Protein AF-A0A7C1V0A8-F1 (afdb_monomer)

Solvent-accessible surface area (backbone atoms only — not comparable to full-atom values): 9505 Å² total; per-residue (Å²): 134,81,74,58,57,44,78,44,83,43,79,47,78,56,95,92,43,81,46,82,45,79,46,48,35,60,43,74,39,72,36,39,36,25,48,77,86,38,83,73,51,74,41,81,36,69,81,63,65,58,69,58,51,53,53,50,50,36,34,46,66,35,34,37,91,55,76,77,36,50,73,47,76,48,77,42,78,91,74,33,33,37,41,34,41,59,37,89,85,42,63,28,47,62,54,47,53,56,50,52,64,53,47,76,75,48,85,87,67,82,79,78,61,41,72,69,57,55,67,77,70,83,65,74,90,81,80,78,56,74,68,57,51,54,50,51,52,51,51,53,60,68,69,36,59,66,32,79,60,34,75,68,64,87,88,132

Mean predicted aligned error: 7.92 Å

pLDDT: mean 84.97, std 15.96, range [42.22, 98.19]

Radius of gyration: 20.17 Å; Cα contacts (8 Å, |Δi|>4): 184; chains: 1; bounding box: 47×42×58 Å

Secondary structure (DSSP, 8-state):
---SEEEEEEEEEETTEEEEEEEEEEPPEEEEEEETTEEEEEEEE-S-SHHHHHHHHHHHTTS--SGGGEEEEEEETTTTEEEEEE-TT-HHHHHHHHHHHHHTTS-------GGGSSPPP--S-----HHHHHHHHHHHHHH-HHHHHHS-----

Structure (mmCIF, N/CA/C/O backbone):
data_AF-A0A7C1V0A8-F1
#
_entry.id   AF-A0A7C1V0A8-F1
#
loop_
_atom_site.group_PDB
_atom_site.id
_atom_site.type_symbol
_atom_site.label_atom_id
_atom_site.label_alt_id
_atom_site.label_comp_id
_atom_site.label_asym_id
_atom_site.label_entity_id
_atom_site.label_seq_id
_atom_site.pdbx_PDB_ins_code
_atom_site.Cartn_x
_atom_site.Cartn_y
_atom_site.Cartn_z
_atom_site.occupancy
_atom_site.B_iso_or_equiv
_atom_site.auth_seq_id
_atom_site.auth_comp_id
_atom_site.auth_asym_id
_atom_site.auth_atom_id
_atom_site.pdbx_PDB_model_num
ATOM 1 N N . MET A 1 1 ? -7.773 -15.156 2.979 1.00 44.59 1 MET A N 1
ATOM 2 C CA . MET A 1 1 ? -7.495 -13.749 3.348 1.00 44.59 1 MET A CA 1
ATOM 3 C C . MET A 1 1 ? -7.480 -13.629 4.864 1.00 44.59 1 MET A C 1
ATOM 5 O O . MET A 1 1 ? -8.495 -13.912 5.490 1.00 44.59 1 MET A O 1
ATOM 9 N N . ASN A 1 2 ? -6.338 -13.278 5.457 1.00 53.41 2 ASN A N 1
ATOM 10 C CA . ASN A 1 2 ? -6.228 -13.084 6.903 1.00 53.41 2 ASN A CA 1
ATOM 11 C C . ASN A 1 2 ? -7.085 -11.896 7.368 1.00 53.41 2 ASN A C 1
ATOM 13 O O . ASN A 1 2 ? -7.211 -10.888 6.672 1.00 53.41 2 ASN A O 1
ATOM 17 N N . SER A 1 3 ? -7.671 -12.000 8.565 1.00 67.12 3 SER A N 1
ATOM 18 C CA . SER A 1 3 ? -8.374 -10.873 9.184 1.00 67.12 3 SER A CA 1
ATOM 19 C C . SER A 1 3 ? -7.393 -9.719 9.428 1.00 67.12 3 SER A C 1
ATOM 21 O O . SER A 1 3 ? -6.446 -9.850 10.211 1.00 67.12 3 SER A O 1
ATOM 23 N N . ARG A 1 4 ? -7.673 -8.576 8.785 1.00 81.00 4 ARG A N 1
ATOM 24 C CA . ARG A 1 4 ? -6.957 -7.281 8.886 1.00 81.00 4 ARG A CA 1
ATOM 25 C C . ARG A 1 4 ? -7.006 -6.665 10.285 1.00 81.00 4 ARG A C 1
ATOM 27 O O . ARG A 1 4 ? -6.332 -5.680 10.576 1.00 81.00 4 ARG A O 1
ATOM 34 N N . LYS A 1 5 ? -7.868 -7.223 11.130 1.00 90.38 5 LYS A N 1
ATOM 35 C CA . LYS A 1 5 ? -8.123 -6.793 12.494 1.00 90.38 5 LYS A CA 1
ATOM 36 C C . LYS A 1 5 ? -7.779 -7.927 13.441 1.00 90.38 5 LYS A C 1
ATOM 38 O O . LYS A 1 5 ? -8.112 -9.088 13.184 1.00 90.38 5 LYS A O 1
ATOM 43 N N . ILE A 1 6 ? -7.158 -7.576 14.555 1.00 91.94 6 ILE A N 1
ATOM 44 C CA . ILE A 1 6 ? -6.968 -8.467 15.692 1.00 91.94 6 ILE A CA 1
ATOM 45 C C . ILE A 1 6 ? -7.669 -7.871 16.901 1.00 91.94 6 ILE A C 1
ATOM 47 O O . ILE A 1 6 ? -7.573 -6.679 17.174 1.00 91.94 6 ILE A O 1
ATOM 51 N N . THR A 1 7 ? -8.364 -8.713 17.648 1.00 93.94 7 THR A N 1
ATOM 52 C CA . THR A 1 7 ? -9.024 -8.296 18.879 1.00 93.94 7 THR A CA 1
ATOM 53 C C . THR A 1 7 ? -8.184 -8.748 20.063 1.00 93.94 7 THR A C 1
ATOM 55 O O . THR A 1 7 ? -7.802 -9.916 20.159 1.00 93.94 7 THR A O 1
ATOM 58 N N . LYS A 1 8 ? -7.853 -7.820 20.962 1.00 94.31 8 LYS A N 1
ATOM 59 C CA . LYS A 1 8 ? -7.009 -8.086 22.132 1.00 94.31 8 LYS A CA 1
ATOM 60 C C . LYS A 1 8 ? -7.615 -7.454 23.378 1.00 94.31 8 LYS A C 1
ATOM 62 O O . LYS A 1 8 ? -8.174 -6.362 23.329 1.00 94.31 8 LYS A O 1
ATOM 67 N N . ARG A 1 9 ? -7.469 -8.133 24.519 1.00 96.50 9 ARG A N 1
ATOM 68 C CA . ARG A 1 9 ? -7.730 -7.517 25.825 1.00 96.50 9 ARG A CA 1
ATOM 69 C C . ARG A 1 9 ? -6.565 -6.601 26.163 1.00 96.50 9 ARG A C 1
ATOM 71 O O . ARG A 1 9 ? -5.444 -7.078 26.318 1.00 96.50 9 ARG A O 1
ATOM 78 N N . VAL A 1 10 ? -6.850 -5.319 26.312 1.00 94.88 10 VAL A N 1
ATOM 79 C CA . VAL A 1 10 ? -5.870 -4.277 26.604 1.00 94.88 10 VAL A CA 1
ATOM 80 C C . VAL A 1 10 ? -6.184 -3.615 27.939 1.00 94.88 10 VAL A C 1
ATOM 82 O O . VAL A 1 10 ? -7.291 -3.722 28.472 1.00 94.88 10 VAL A O 1
ATOM 85 N N . TRP A 1 11 ? -5.186 -2.938 28.492 1.00 95.94 11 TRP A N 1
ATOM 86 C CA . TRP A 1 11 ? -5.389 -2.001 29.586 1.00 95.94 11 TRP A CA 1
ATOM 87 C C . TRP A 1 11 ? -5.507 -0.598 29.005 1.00 95.94 11 TRP A C 1
ATOM 89 O O . TRP A 1 11 ? -4.579 -0.133 28.348 1.00 95.94 11 TRP A O 1
ATOM 99 N N . LYS A 1 12 ? -6.631 0.073 29.259 1.00 93.38 12 LYS A N 1
ATOM 100 C CA . LYS A 1 12 ? -6.833 1.474 28.900 1.00 93.38 12 LYS A CA 1
ATOM 101 C C . LYS A 1 12 ? -6.643 2.337 30.139 1.00 93.38 12 LYS A C 1
ATOM 103 O O . LYS A 1 12 ? -7.195 2.041 31.199 1.00 93.38 12 LYS A O 1
ATOM 108 N N . PHE A 1 13 ? -5.875 3.408 29.993 1.00 95.31 13 PHE A N 1
ATOM 109 C CA . PHE A 1 13 ? -5.719 4.431 31.016 1.00 95.31 13 PHE A CA 1
ATOM 110 C C . PHE A 1 13 ? -6.364 5.714 30.509 1.00 95.31 13 PHE A C 1
ATOM 112 O O . PHE A 1 13 ? -5.969 6.258 29.481 1.00 95.31 13 PHE A O 1
ATOM 119 N N . THR A 1 14 ? -7.401 6.191 31.189 1.00 93.06 14 THR A N 1
ATOM 120 C CA . THR A 1 14 ? -8.107 7.415 30.791 1.00 93.06 14 THR A CA 1
ATOM 121 C C . THR A 1 14 ? -8.505 8.188 32.035 1.00 93.06 14 THR A C 1
ATOM 123 O O . THR A 1 14 ? -9.135 7.636 32.935 1.00 93.06 14 THR A O 1
ATOM 126 N N . ARG A 1 15 ? -8.114 9.470 32.099 1.00 93.75 15 ARG A N 1
ATOM 127 C CA . ARG A 1 15 ? -8.385 10.364 33.243 1.00 93.75 15 ARG A CA 1
ATOM 128 C C . ARG A 1 15 ? -8.018 9.728 34.598 1.00 93.75 15 ARG A C 1
ATOM 130 O O . ARG A 1 15 ? -8.819 9.720 35.527 1.00 93.75 15 ARG A O 1
ATOM 137 N N . GLY A 1 16 ? -6.832 9.120 34.679 1.00 94.38 16 GLY A N 1
ATOM 138 C CA . GLY A 1 16 ? -6.317 8.479 35.897 1.00 94.38 16 GLY A CA 1
ATOM 139 C C . GLY A 1 16 ? -6.950 7.129 36.266 1.00 94.38 16 GLY A C 1
ATOM 140 O O . GLY A 1 16 ? -6.521 6.510 37.235 1.00 94.38 16 GLY A O 1
ATOM 141 N N . LYS A 1 17 ? -7.935 6.628 35.508 1.00 95.50 17 LYS A N 1
ATOM 142 C CA . LYS A 1 17 ? -8.560 5.317 35.746 1.00 95.50 17 LYS A CA 1
ATOM 143 C C . LYS A 1 17 ? -7.986 4.258 34.808 1.00 95.50 17 LYS A C 1
ATOM 145 O O . LYS A 1 17 ? -7.871 4.496 33.607 1.00 95.50 17 LYS A O 1
ATOM 150 N N . LYS A 1 18 ? -7.667 3.085 35.363 1.00 96.12 18 LYS A N 1
ATOM 151 C CA . LYS A 1 18 ? -7.220 1.890 34.633 1.00 96.12 18 LYS A CA 1
ATOM 152 C C . LYS A 1 18 ? -8.394 0.932 34.448 1.00 96.12 18 LYS A C 1
ATOM 154 O O . LYS A 1 18 ? -8.933 0.433 35.433 1.00 96.12 18 LYS A O 1
ATOM 159 N N . THR A 1 19 ? -8.758 0.631 33.207 1.00 96.69 19 THR A N 1
ATOM 160 C CA . THR A 1 19 ? -9.808 -0.344 32.873 1.00 96.69 19 THR A CA 1
ATOM 161 C C . THR A 1 19 ? -9.265 -1.424 31.947 1.00 96.69 19 THR A C 1
ATOM 163 O O . THR A 1 19 ? -8.343 -1.191 31.163 1.00 96.69 19 THR A O 1
ATOM 166 N N . ARG A 1 20 ? -9.809 -2.640 32.056 1.00 95.94 20 ARG A N 1
ATOM 167 C CA . ARG A 1 20 ? -9.492 -3.732 31.133 1.00 95.94 20 ARG A CA 1
ATOM 168 C C . ARG A 1 20 ? -10.615 -3.843 30.120 1.00 95.94 20 ARG A C 1
ATOM 170 O O . ARG A 1 20 ? -11.732 -4.182 30.494 1.00 95.94 20 ARG A O 1
ATOM 177 N N . GLU A 1 21 ? -10.308 -3.585 28.861 1.00 95.56 21 GLU A N 1
ATOM 178 C CA . GLU A 1 21 ? -11.288 -3.590 27.777 1.00 95.56 21 GLU A CA 1
ATOM 179 C C . GLU A 1 21 ? -10.793 -4.410 26.591 1.00 95.56 21 GLU A C 1
ATOM 181 O O . GLU A 1 21 ? -9.615 -4.762 26.490 1.00 95.56 21 GLU A O 1
ATOM 186 N N . THR A 1 22 ? -11.717 -4.760 25.709 1.00 95.56 22 THR A N 1
ATOM 187 C CA . THR A 1 22 ? -11.403 -5.413 24.444 1.00 95.56 22 THR A CA 1
ATOM 188 C C . THR A 1 22 ? -11.247 -4.336 23.382 1.00 95.56 22 THR A C 1
ATOM 190 O O . THR A 1 22 ? -12.168 -3.554 23.169 1.00 95.56 22 THR A O 1
ATOM 193 N N . SER A 1 23 ? -10.090 -4.300 22.724 1.00 94.12 23 SER A N 1
ATOM 194 C CA . SER A 1 23 ? -9.807 -3.363 21.639 1.00 94.12 23 SER A CA 1
ATOM 195 C C . SER A 1 23 ? -9.560 -4.104 20.330 1.00 94.12 23 SER A C 1
ATOM 197 O O . SER A 1 23 ? -9.040 -5.226 20.321 1.00 94.12 23 SER A O 1
ATOM 199 N N . THR A 1 24 ? -9.945 -3.463 19.231 1.00 94.44 24 THR A N 1
ATOM 200 C CA . THR A 1 24 ? -9.692 -3.933 17.871 1.00 94.44 24 THR A CA 1
ATOM 201 C C . THR A 1 24 ? -8.497 -3.171 17.323 1.00 94.44 24 THR A C 1
ATOM 203 O O . THR A 1 24 ? -8.517 -1.949 17.249 1.00 94.44 24 THR A O 1
ATOM 206 N N . LEU A 1 25 ? -7.449 -3.895 16.956 1.00 93.06 25 LEU A N 1
ATOM 207 C CA . LEU A 1 25 ? -6.194 -3.352 16.450 1.00 93.06 25 LEU A CA 1
ATOM 208 C C . LEU A 1 25 ? -6.038 -3.743 14.983 1.00 93.06 25 LEU A C 1
ATOM 210 O O . LEU A 1 25 ? -6.553 -4.780 14.554 1.00 93.06 25 LEU A O 1
ATOM 214 N N . VAL A 1 26 ? -5.316 -2.929 14.220 1.00 93.94 26 VAL A N 1
ATOM 215 C CA . VAL A 1 26 ? -4.892 -3.315 12.874 1.00 93.94 26 VAL A CA 1
ATOM 216 C C . VAL A 1 26 ? -3.761 -4.341 12.963 1.00 93.94 26 VAL A C 1
ATOM 218 O O . VAL A 1 26 ? -2.973 -4.332 13.909 1.00 93.94 26 VAL A O 1
ATOM 221 N N . ARG A 1 27 ? -3.708 -5.257 11.998 1.00 91.12 27 ARG A N 1
ATOM 222 C CA . ARG A 1 27 ? -2.555 -6.131 11.784 1.00 91.12 27 ARG A CA 1
ATOM 223 C C . ARG A 1 27 ? -1.575 -5.450 10.833 1.00 91.12 27 ARG A C 1
ATOM 225 O O . ARG A 1 27 ? -1.975 -5.057 9.741 1.00 91.12 27 ARG A O 1
ATOM 232 N N . GLU A 1 28 ? -0.314 -5.383 11.235 1.00 91.75 28 GLU A N 1
ATOM 233 C CA . GLU A 1 28 ? 0.793 -5.022 10.352 1.00 91.75 28 GLU A CA 1
ATOM 234 C C . GLU A 1 28 ? 1.578 -6.271 9.947 1.00 91.75 28 GLU A C 1
ATOM 236 O O . GLU A 1 28 ? 1.718 -7.221 10.722 1.00 91.75 28 GLU A O 1
ATOM 241 N N . GLU A 1 29 ? 2.059 -6.265 8.712 1.00 92.94 29 GLU A N 1
ATOM 242 C CA . GLU A 1 29 ? 2.784 -7.346 8.064 1.00 92.94 29 GLU A CA 1
ATOM 243 C C . GLU A 1 29 ? 4.046 -6.789 7.408 1.00 92.94 29 GLU A C 1
ATOM 245 O O . GLU A 1 29 ? 4.052 -5.668 6.893 1.00 92.94 29 GLU A O 1
ATOM 250 N N . ILE A 1 30 ? 5.110 -7.591 7.429 1.00 96.12 30 ILE A N 1
ATOM 251 C CA . ILE A 1 30 ? 6.381 -7.263 6.787 1.00 96.12 30 ILE A CA 1
ATOM 252 C C . ILE A 1 30 ? 6.367 -7.858 5.383 1.00 96.12 30 ILE A C 1
ATOM 254 O O . ILE A 1 30 ? 6.246 -9.073 5.247 1.00 96.12 30 ILE A O 1
ATOM 258 N N . TRP A 1 31 ? 6.513 -7.007 4.370 1.00 97.38 31 TRP A N 1
ATOM 259 C CA . TRP A 1 31 ? 6.481 -7.368 2.955 1.00 97.38 31 TRP A CA 1
ATOM 260 C C . TRP A 1 31 ? 7.754 -6.918 2.244 1.00 97.38 31 TRP A C 1
ATOM 262 O O . TRP A 1 31 ? 8.117 -5.746 2.309 1.00 97.38 31 TRP A O 1
ATOM 272 N N . SER A 1 32 ? 8.414 -7.828 1.535 1.00 97.69 32 SER A N 1
ATOM 273 C CA . SER A 1 32 ? 9.670 -7.549 0.828 1.00 97.69 32 SER A CA 1
ATOM 274 C C . SER A 1 32 ? 9.424 -7.366 -0.667 1.00 97.69 32 SER A C 1
ATOM 276 O O . SER A 1 32 ? 8.858 -8.248 -1.313 1.00 97.69 32 SER A O 1
ATOM 278 N N . LEU A 1 33 ? 9.868 -6.241 -1.225 1.00 97.25 33 LEU A N 1
ATOM 279 C CA . LEU A 1 33 ? 9.773 -5.918 -2.647 1.00 97.25 33 LEU A CA 1
ATOM 280 C C . LEU A 1 33 ? 11.086 -6.213 -3.361 1.00 97.25 33 LEU A C 1
ATOM 282 O O . LEU A 1 33 ? 12.131 -5.655 -3.026 1.00 97.25 33 LEU A O 1
ATOM 286 N N . PHE A 1 34 ? 10.994 -7.036 -4.395 1.00 96.12 34 PHE A N 1
ATOM 287 C CA . PHE A 1 34 ? 12.083 -7.400 -5.277 1.00 96.12 34 PHE A CA 1
ATOM 288 C C . PHE A 1 34 ? 11.815 -6.891 -6.689 1.00 96.12 34 PHE A C 1
ATOM 290 O O . PHE A 1 34 ? 10.699 -6.993 -7.199 1.00 96.12 34 PHE A O 1
ATOM 297 N N . VAL A 1 35 ? 12.858 -6.369 -7.328 1.00 94.38 35 VAL A N 1
ATOM 298 C CA . VAL A 1 35 ? 12.849 -6.002 -8.747 1.00 94.38 35 VAL A CA 1
ATOM 299 C C . VAL A 1 35 ? 14.015 -6.707 -9.416 1.00 94.38 35 VAL A C 1
ATOM 301 O O . VAL A 1 35 ? 15.143 -6.566 -8.944 1.00 94.38 35 VAL A O 1
ATOM 304 N N . GLN A 1 36 ? 13.750 -7.485 -10.471 1.00 91.62 36 GLN A N 1
ATOM 305 C CA . GLN A 1 36 ? 14.766 -8.342 -11.110 1.00 91.62 36 GLN A CA 1
ATOM 306 C C . GLN A 1 36 ? 15.579 -9.138 -10.064 1.00 91.62 36 GLN A C 1
ATOM 308 O O . GLN A 1 36 ? 16.808 -9.103 -10.042 1.00 91.62 36 GLN A O 1
ATOM 313 N N . ASP A 1 37 ? 14.870 -9.755 -9.113 1.00 92.12 37 ASP A N 1
ATOM 314 C CA . ASP A 1 37 ? 15.420 -10.536 -7.989 1.00 92.12 37 ASP A CA 1
ATOM 315 C C . ASP A 1 37 ? 16.348 -9.792 -7.017 1.00 92.12 37 ASP A C 1
ATOM 317 O O . ASP A 1 37 ? 16.879 -10.383 -6.075 1.00 92.12 37 ASP A O 1
ATOM 321 N N . THR A 1 38 ? 16.475 -8.475 -7.152 1.00 90.50 38 THR A N 1
ATOM 322 C CA . THR A 1 38 ? 17.188 -7.627 -6.196 1.00 90.50 38 THR A CA 1
ATOM 323 C C . THR A 1 38 ? 16.210 -7.092 -5.157 1.00 90.50 38 THR A C 1
ATOM 325 O O . THR A 1 38 ? 15.180 -6.528 -5.522 1.00 90.50 38 THR A O 1
ATOM 328 N N . LEU A 1 39 ? 16.527 -7.227 -3.865 1.00 92.19 39 LEU A N 1
ATOM 329 C CA . LEU A 1 39 ? 15.740 -6.612 -2.791 1.00 92.19 39 LEU A CA 1
ATOM 330 C C . LEU A 1 39 ? 15.829 -5.084 -2.898 1.00 92.19 39 LEU A C 1
ATOM 332 O O . LEU A 1 39 ? 16.904 -4.506 -2.740 1.00 92.19 39 LEU A O 1
ATOM 336 N N . VAL A 1 40 ? 14.692 -4.443 -3.150 1.00 90.38 40 VAL A N 1
ATOM 337 C CA . VAL A 1 40 ? 14.582 -2.990 -3.320 1.00 90.38 40 VAL A CA 1
ATOM 338 C C . VAL A 1 40 ? 14.123 -2.316 -2.034 1.00 90.38 40 VAL A C 1
ATOM 340 O O . VAL A 1 40 ? 14.661 -1.271 -1.677 1.00 90.38 40 VAL A O 1
ATOM 343 N N . ASN A 1 41 ? 13.135 -2.889 -1.342 1.00 93.62 41 ASN A N 1
ATOM 344 C CA . ASN A 1 41 ? 12.637 -2.346 -0.080 1.00 93.62 41 ASN A CA 1
ATOM 345 C C . ASN A 1 41 ? 11.905 -3.408 0.756 1.00 93.62 41 ASN A C 1
ATOM 347 O O . ASN A 1 41 ? 11.448 -4.419 0.222 1.00 93.62 41 ASN A O 1
ATOM 351 N N . THR A 1 42 ? 11.721 -3.124 2.044 1.00 94.81 42 THR A N 1
ATOM 352 C CA . THR A 1 42 ? 10.863 -3.887 2.954 1.00 94.81 42 THR A CA 1
ATOM 353 C C . THR A 1 42 ? 9.855 -2.947 3.611 1.00 94.81 42 THR A C 1
ATOM 355 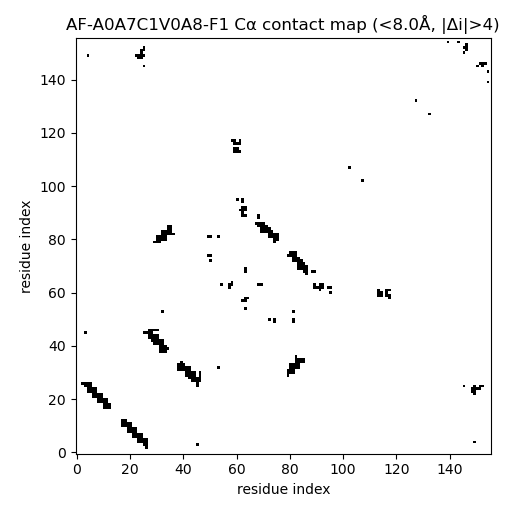O O . THR A 1 42 ? 10.226 -1.925 4.183 1.00 94.81 42 THR A O 1
ATOM 358 N N . PHE A 1 43 ? 8.574 -3.294 3.547 1.00 95.06 43 PHE A N 1
ATOM 359 C CA . PHE A 1 43 ? 7.471 -2.495 4.071 1.00 95.06 43 PHE A CA 1
ATOM 360 C C . PHE A 1 43 ? 6.891 -3.127 5.327 1.00 95.06 43 PHE A C 1
ATOM 362 O O . PHE A 1 43 ? 6.631 -4.326 5.346 1.00 95.06 43 PHE A O 1
ATOM 369 N N . LEU A 1 44 ? 6.602 -2.305 6.334 1.00 94.06 44 LEU A N 1
ATOM 370 C CA . LEU A 1 44 ? 5.639 -2.635 7.379 1.00 94.06 44 LEU A CA 1
ATOM 371 C C . LEU A 1 44 ? 4.299 -2.014 6.973 1.00 94.06 44 LEU A C 1
ATOM 373 O O . LEU A 1 44 ? 4.189 -0.793 6.882 1.00 94.06 44 LEU A O 1
ATOM 377 N N . CYS A 1 45 ? 3.310 -2.837 6.632 1.00 92.62 45 CYS A N 1
ATOM 378 C CA . CYS A 1 45 ? 2.050 -2.351 6.066 1.00 92.62 45 CYS A CA 1
ATOM 379 C C . CYS A 1 45 ? 0.862 -3.255 6.415 1.00 92.62 45 CYS A C 1
ATOM 381 O O . CYS A 1 45 ? 1.013 -4.297 7.044 1.00 92.62 45 CYS A O 1
ATOM 383 N N . SER A 1 46 ? -0.345 -2.875 5.988 1.00 90.75 46 SER A N 1
ATOM 384 C CA . SER A 1 46 ? -1.570 -3.642 6.269 1.00 90.75 46 SER A CA 1
ATOM 385 C C . SER A 1 46 ? -1.746 -4.921 5.430 1.00 90.75 46 SER A C 1
ATOM 387 O O . SER A 1 46 ? -2.776 -5.588 5.561 1.00 90.75 46 SER A O 1
ATOM 389 N N . GLY A 1 47 ? -0.802 -5.230 4.531 1.00 90.56 47 GLY A N 1
ATOM 390 C CA . GLY A 1 47 ? -0.864 -6.393 3.636 1.00 90.56 47 GLY A CA 1
ATOM 391 C C . GLY A 1 47 ? -1.932 -6.306 2.534 1.00 90.56 47 GLY A C 1
ATOM 392 O O . GLY A 1 47 ? -2.313 -7.328 1.970 1.00 90.56 47 GLY A O 1
ATOM 393 N N . ASN A 1 48 ? -2.464 -5.112 2.238 1.00 88.38 48 ASN A N 1
ATOM 394 C CA . ASN A 1 48 ? -3.474 -4.891 1.191 1.00 88.38 48 ASN A CA 1
ATOM 395 C C . ASN A 1 48 ? -2.952 -3.957 0.104 1.00 88.38 48 ASN A C 1
ATOM 397 O O . ASN A 1 48 ? -2.058 -3.157 0.370 1.00 88.38 48 ASN A O 1
ATOM 401 N N . TYR A 1 49 ? -3.570 -4.034 -1.080 1.00 93.12 49 TYR A N 1
ATOM 402 C CA . TYR A 1 49 ? -3.235 -3.194 -2.237 1.00 93.12 49 TYR A CA 1
ATOM 403 C C . TYR A 1 49 ? -1.729 -3.217 -2.541 1.00 93.12 49 TYR A C 1
ATOM 405 O O . TYR A 1 49 ? -1.084 -2.195 -2.759 1.00 93.12 49 TYR A O 1
ATOM 413 N N . LEU A 1 50 ? -1.144 -4.417 -2.451 1.00 95.81 50 LEU A N 1
ATOM 414 C CA . LEU A 1 50 ? 0.298 -4.632 -2.561 1.00 95.81 50 LEU A CA 1
ATOM 415 C C . LEU A 1 50 ? 0.807 -4.336 -3.973 1.00 95.81 50 LEU A C 1
ATOM 417 O O . LEU A 1 50 ? 1.918 -3.838 -4.128 1.00 95.81 50 LEU A O 1
ATOM 421 N N . ASN A 1 51 ? -0.031 -4.569 -4.985 1.00 96.25 51 ASN A N 1
ATOM 422 C CA . ASN A 1 51 ? 0.266 -4.212 -6.368 1.00 96.25 51 ASN A CA 1
ATOM 423 C C . ASN A 1 51 ? 0.446 -2.694 -6.488 1.00 96.25 51 ASN A C 1
ATOM 425 O O . ASN A 1 51 ? 1.462 -2.217 -6.987 1.00 96.25 51 ASN A O 1
ATOM 429 N N . GLU A 1 52 ? -0.521 -1.932 -5.979 1.00 95.75 52 GLU A N 1
ATOM 430 C CA . GLU A 1 52 ? -0.531 -0.473 -5.996 1.00 95.75 52 GLU A CA 1
ATOM 431 C C . GLU A 1 52 ? 0.608 0.101 -5.150 1.00 95.75 52 GLU A C 1
ATOM 433 O O . GLU A 1 52 ? 1.297 1.016 -5.598 1.00 95.75 52 GLU A O 1
ATOM 438 N N . LEU A 1 53 ? 0.858 -0.468 -3.966 1.00 95.81 53 LEU A N 1
ATOM 439 C CA . LEU A 1 53 ? 1.977 -0.088 -3.105 1.00 95.81 53 LEU A CA 1
ATOM 440 C C . LEU A 1 53 ? 3.319 -0.278 -3.819 1.00 95.81 53 LEU A C 1
ATOM 442 O O . LEU A 1 53 ? 4.145 0.634 -3.827 1.00 95.81 53 LEU A O 1
ATOM 446 N N . ALA A 1 54 ? 3.540 -1.445 -4.426 1.00 96.06 54 ALA A N 1
ATOM 447 C CA . ALA A 1 54 ? 4.790 -1.749 -5.104 1.00 96.06 54 ALA A CA 1
ATOM 448 C C . ALA A 1 54 ? 4.996 -0.844 -6.326 1.00 96.06 54 ALA A C 1
ATOM 450 O O . ALA A 1 54 ? 6.033 -0.192 -6.440 1.00 96.06 54 ALA A O 1
ATOM 451 N N . LEU A 1 55 ? 3.992 -0.729 -7.201 1.00 95.25 55 LEU A N 1
ATOM 452 C CA . LEU A 1 55 ? 4.055 0.128 -8.389 1.00 95.25 55 LEU A CA 1
ATOM 453 C C . LEU A 1 55 ? 4.217 1.607 -8.021 1.00 95.25 55 LEU A C 1
ATOM 455 O O . LEU A 1 55 ? 5.065 2.295 -8.590 1.00 95.25 55 LEU A O 1
ATOM 459 N N . GLY A 1 56 ? 3.447 2.086 -7.043 1.00 93.12 56 GLY A N 1
ATOM 460 C CA . GLY A 1 56 ? 3.518 3.456 -6.545 1.00 93.12 56 GLY A CA 1
ATOM 461 C C . GLY A 1 56 ? 4.886 3.777 -5.953 1.00 93.12 56 GLY A C 1
ATOM 462 O O . GLY A 1 56 ? 5.448 4.829 -6.251 1.00 93.12 56 GLY A O 1
ATOM 463 N N . TYR A 1 57 ? 5.475 2.850 -5.194 1.00 92.62 57 TYR A N 1
ATOM 464 C CA . TYR A 1 57 ? 6.828 3.006 -4.667 1.00 92.62 57 TYR A CA 1
ATOM 465 C C . TYR A 1 57 ? 7.883 3.065 -5.779 1.00 92.62 57 TYR A C 1
ATOM 467 O O . TYR A 1 57 ? 8.758 3.933 -5.748 1.00 92.62 57 TYR A O 1
ATOM 475 N N . LEU A 1 58 ? 7.805 2.182 -6.782 1.00 91.94 58 LEU A N 1
ATOM 476 C CA . LEU A 1 58 ? 8.740 2.205 -7.911 1.00 91.94 58 LEU A CA 1
ATOM 477 C C . LEU A 1 58 ? 8.618 3.499 -8.723 1.00 91.94 58 LEU A C 1
ATOM 479 O O . LEU A 1 58 ? 9.639 4.068 -9.114 1.00 91.94 58 LEU A O 1
ATOM 483 N N .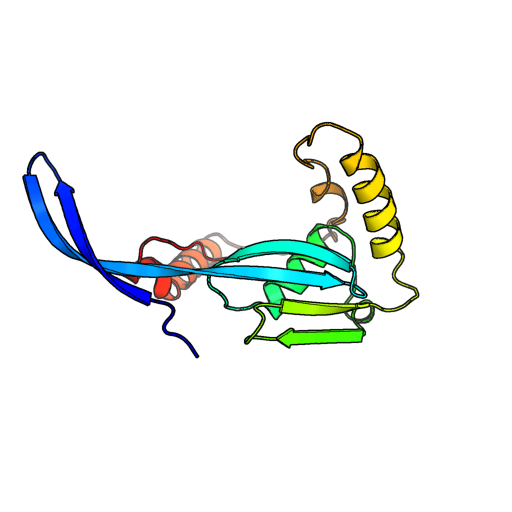 ALA A 1 59 ? 7.397 3.988 -8.945 1.00 90.12 59 ALA A N 1
ATOM 484 C CA . ALA A 1 59 ? 7.157 5.264 -9.613 1.00 90.12 59 ALA A CA 1
ATOM 485 C C . ALA A 1 59 ? 7.691 6.442 -8.782 1.00 90.12 59 ALA A C 1
ATOM 487 O O . ALA A 1 59 ? 8.384 7.311 -9.308 1.00 90.12 59 ALA A O 1
ATOM 488 N N . TYR A 1 60 ? 7.448 6.429 -7.468 1.00 85.25 60 TYR A N 1
ATOM 489 C CA . TYR A 1 60 ? 7.966 7.416 -6.520 1.00 85.25 60 TYR A CA 1
ATOM 490 C C . TYR A 1 60 ? 9.498 7.476 -6.515 1.00 85.25 60 TYR A C 1
ATOM 492 O O . TYR A 1 60 ? 10.076 8.559 -6.562 1.00 85.25 60 TYR A O 1
ATOM 500 N N . LYS A 1 61 ? 10.175 6.322 -6.543 1.00 83.56 61 LYS A N 1
ATOM 501 C CA . LYS A 1 61 ? 11.641 6.250 -6.655 1.00 83.56 61 LYS A CA 1
ATOM 502 C C . LYS A 1 61 ? 12.171 6.571 -8.061 1.00 83.56 61 LYS A C 1
ATOM 504 O O . LYS A 1 61 ? 13.389 6.637 -8.255 1.00 83.56 61 LYS A O 1
ATOM 509 N N . GLY A 1 62 ? 11.288 6.784 -9.041 1.00 83.25 62 GLY A N 1
ATOM 510 C CA . GLY A 1 62 ? 11.643 7.010 -10.442 1.00 83.25 62 GLY A CA 1
ATOM 511 C C . GLY A 1 62 ? 12.272 5.787 -11.115 1.00 83.25 62 GLY A C 1
ATOM 512 O O . GLY A 1 62 ? 13.025 5.942 -12.075 1.00 83.25 62 GLY A O 1
ATOM 513 N N . ILE A 1 63 ? 12.011 4.588 -10.586 1.00 88.69 63 ILE A N 1
ATOM 514 C CA . ILE A 1 63 ? 12.456 3.318 -11.169 1.00 88.69 63 ILE A CA 1
ATOM 515 C C . ILE A 1 63 ? 11.630 3.021 -12.417 1.00 88.69 63 ILE A C 1
ATOM 517 O O . ILE A 1 63 ? 12.206 2.655 -13.433 1.00 88.69 63 ILE A O 1
ATOM 521 N N . ILE A 1 64 ? 10.314 3.241 -12.350 1.00 90.56 64 ILE A N 1
ATOM 522 C CA . ILE A 1 64 ? 9.389 3.148 -13.486 1.00 90.56 64 ILE A CA 1
ATOM 523 C C . ILE A 1 64 ? 8.721 4.501 -13.737 1.00 90.56 64 ILE A C 1
ATOM 525 O O . ILE A 1 64 ? 8.605 5.327 -12.833 1.00 90.56 64 ILE A O 1
ATOM 529 N N . SER A 1 65 ? 8.271 4.727 -14.966 1.00 87.69 65 SER A N 1
ATOM 530 C CA . SER A 1 65 ? 7.638 5.986 -15.387 1.00 87.69 65 SER A CA 1
ATOM 531 C C . SER A 1 65 ? 6.341 5.795 -16.170 1.00 87.69 65 SER A C 1
ATOM 533 O O . SER A 1 65 ? 5.517 6.707 -16.237 1.00 87.69 65 SER A O 1
ATOM 535 N N . ARG A 1 66 ? 6.153 4.614 -16.758 1.00 88.50 66 ARG A N 1
ATOM 536 C CA . ARG A 1 66 ? 4.997 4.258 -17.582 1.00 88.50 66 ARG A CA 1
ATOM 537 C C . ARG A 1 66 ? 4.603 2.807 -17.338 1.00 88.50 66 ARG A C 1
ATOM 539 O O . ARG A 1 66 ? 5.389 2.021 -16.810 1.00 88.50 66 ARG A O 1
ATOM 546 N N . ARG A 1 67 ? 3.383 2.448 -17.732 1.00 90.19 67 ARG A N 1
ATOM 547 C CA . ARG A 1 67 ? 2.825 1.108 -17.503 1.00 90.19 67 ARG A CA 1
ATOM 548 C C . ARG A 1 67 ? 3.652 0.016 -18.181 1.00 90.19 67 ARG A C 1
ATOM 550 O O . ARG A 1 67 ? 3.753 -1.080 -17.635 1.00 90.19 67 ARG A O 1
ATOM 557 N N . GLU A 1 68 ? 4.232 0.326 -19.335 1.00 92.75 68 GLU A N 1
ATOM 558 C CA . GLU A 1 68 ? 5.002 -0.590 -20.181 1.00 92.75 68 GLU A CA 1
ATOM 559 C C . GLU A 1 68 ? 6.370 -0.931 -19.582 1.00 92.75 68 GLU A C 1
ATOM 561 O O . GLU A 1 68 ? 6.970 -1.930 -19.962 1.00 92.75 68 GLU A O 1
ATOM 566 N N . ASP A 1 69 ? 6.851 -0.145 -18.612 1.00 93.31 69 ASP A N 1
ATOM 567 C CA . ASP A 1 69 ? 8.099 -0.451 -17.911 1.00 93.31 69 ASP A CA 1
ATOM 568 C C . ASP A 1 69 ? 7.965 -1.713 -17.038 1.00 93.31 69 ASP A C 1
ATOM 570 O O . ASP A 1 69 ? 8.979 -2.278 -16.639 1.00 93.31 69 ASP A O 1
ATOM 574 N N . VAL A 1 70 ? 6.740 -2.166 -16.737 1.00 95.69 70 VAL A N 1
ATOM 575 C CA . VAL A 1 70 ? 6.457 -3.344 -15.906 1.00 95.69 70 VAL A CA 1
ATOM 576 C C . VAL A 1 70 ? 5.938 -4.485 -16.775 1.00 95.69 70 VAL A C 1
ATOM 578 O O . VAL A 1 70 ? 4.811 -4.428 -17.274 1.00 95.69 70 VAL A O 1
ATOM 581 N N . LEU A 1 71 ? 6.752 -5.533 -16.907 1.00 96.25 71 LEU A N 1
ATOM 582 C CA . LEU A 1 71 ? 6.412 -6.748 -17.645 1.00 96.25 71 LEU A CA 1
ATOM 583 C C . LEU A 1 71 ? 5.450 -7.623 -16.846 1.00 96.25 71 LEU A C 1
ATOM 585 O O . LEU A 1 71 ? 4.449 -8.084 -17.385 1.00 96.25 71 LEU A O 1
ATOM 589 N N . ASP A 1 72 ? 5.755 -7.826 -15.565 1.00 96.31 72 ASP A N 1
ATOM 590 C CA . ASP A 1 72 ? 4.971 -8.678 -14.677 1.00 96.31 72 ASP A CA 1
ATOM 591 C C . ASP A 1 72 ? 5.145 -8.279 -13.204 1.00 96.31 72 ASP A C 1
ATOM 593 O O . ASP A 1 72 ? 6.171 -7.704 -12.818 1.00 96.31 72 ASP A O 1
ATOM 597 N N . LEU A 1 73 ? 4.127 -8.583 -12.398 1.00 96.25 73 LEU A N 1
ATOM 598 C CA . LEU A 1 73 ? 4.106 -8.378 -10.954 1.00 96.25 73 LEU A CA 1
ATOM 599 C C . LEU A 1 73 ? 3.432 -9.580 -10.286 1.00 96.25 73 LEU A C 1
ATOM 601 O O . LEU A 1 73 ? 2.245 -9.829 -10.491 1.00 96.25 73 LEU A O 1
ATOM 605 N N . GLU A 1 74 ? 4.179 -10.263 -9.424 1.00 97.69 74 GLU A N 1
ATOM 606 C CA . GLU A 1 74 ? 3.723 -11.431 -8.677 1.00 97.69 74 GLU A CA 1
ATOM 607 C C . GLU A 1 74 ? 3.753 -11.158 -7.166 1.00 97.69 74 GLU A C 1
ATOM 609 O O . GLU A 1 74 ? 4.709 -10.586 -6.632 1.00 97.69 74 GLU A O 1
ATOM 614 N N . ILE A 1 75 ? 2.705 -11.595 -6.464 1.00 97.19 75 ILE A N 1
ATOM 615 C CA . ILE A 1 75 ? 2.592 -11.508 -5.005 1.00 97.19 75 ILE A CA 1
ATOM 616 C C . ILE A 1 75 ? 2.583 -12.922 -4.423 1.00 97.19 75 ILE A C 1
ATOM 618 O O . ILE A 1 75 ? 1.603 -13.655 -4.547 1.00 97.19 75 ILE A O 1
ATOM 622 N N . ASP A 1 76 ? 3.658 -13.279 -3.727 1.00 96.19 76 ASP A N 1
ATOM 623 C CA . ASP A 1 76 ? 3.764 -14.515 -2.956 1.00 96.19 76 ASP A CA 1
ATOM 624 C C . ASP A 1 76 ? 3.369 -14.229 -1.498 1.00 96.19 76 ASP A C 1
ATOM 626 O O . ASP A 1 76 ? 4.146 -13.695 -0.699 1.00 96.19 76 ASP A O 1
ATOM 630 N N . HIS A 1 77 ? 2.127 -14.579 -1.158 1.00 92.75 77 HIS A N 1
ATOM 631 C CA . HIS A 1 77 ? 1.567 -14.425 0.187 1.00 92.75 77 HIS A CA 1
ATOM 632 C C . HIS A 1 77 ? 2.134 -15.402 1.221 1.00 92.75 77 HIS A C 1
ATOM 634 O O . HIS A 1 77 ? 1.985 -15.152 2.414 1.00 92.75 77 HIS A O 1
ATOM 640 N N . GLU A 1 78 ? 2.767 -16.503 0.811 1.00 93.88 78 GLU A N 1
ATOM 641 C CA . GLU A 1 78 ? 3.392 -17.427 1.762 1.00 93.88 78 GLU A CA 1
ATOM 642 C C . GLU A 1 78 ? 4.728 -16.872 2.256 1.00 93.88 78 GLU A C 1
ATOM 644 O O . GLU A 1 78 ? 5.084 -17.030 3.425 1.00 93.88 78 GLU A O 1
ATOM 649 N N . LYS A 1 79 ? 5.449 -16.174 1.373 1.00 95.06 79 LYS A N 1
ATOM 650 C CA . LYS A 1 79 ? 6.750 -15.564 1.675 1.00 95.06 79 LYS A CA 1
ATOM 651 C C . LYS A 1 79 ? 6.681 -14.069 1.986 1.00 95.06 79 LYS A 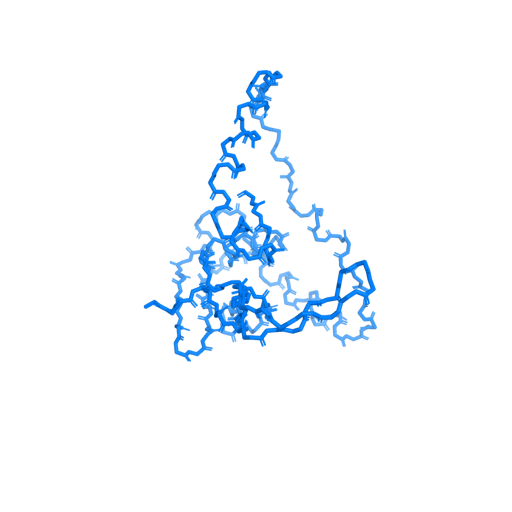C 1
ATOM 653 O O . LYS A 1 79 ? 7.726 -13.468 2.225 1.00 95.06 79 LYS A O 1
ATOM 658 N N . ASN A 1 80 ? 5.489 -13.468 1.964 1.00 96.06 80 ASN A N 1
ATOM 659 C CA . ASN A 1 80 ? 5.278 -12.017 2.002 1.00 96.06 80 ASN A CA 1
ATOM 660 C C . ASN A 1 80 ? 6.217 -11.273 1.037 1.00 96.06 80 ASN A C 1
ATOM 662 O O . ASN A 1 80 ? 6.945 -10.345 1.411 1.00 96.06 80 ASN A O 1
ATOM 666 N N . ARG A 1 81 ? 6.241 -11.729 -0.216 1.00 97.38 81 ARG A N 1
ATOM 667 C CA . ARG A 1 81 ? 7.161 -11.248 -1.245 1.00 97.38 81 ARG A CA 1
ATOM 668 C C . ARG A 1 81 ? 6.393 -10.655 -2.416 1.00 97.38 81 ARG A C 1
ATOM 670 O O . ARG A 1 81 ? 5.469 -11.269 -2.933 1.00 97.38 81 ARG A O 1
ATOM 677 N N . MET A 1 82 ? 6.820 -9.477 -2.851 1.00 98.19 82 MET A N 1
ATOM 678 C CA . MET A 1 82 ? 6.365 -8.830 -4.078 1.00 98.19 82 MET A CA 1
ATOM 679 C C . MET A 1 82 ? 7.515 -8.900 -5.079 1.00 98.19 82 MET A C 1
ATOM 681 O O . MET A 1 82 ? 8.595 -8.391 -4.788 1.00 98.19 82 MET A O 1
ATOM 685 N N . GLN A 1 83 ? 7.314 -9.550 -6.220 1.00 97.88 83 GLN A N 1
ATOM 686 C CA . GLN A 1 83 ? 8.298 -9.642 -7.296 1.00 97.88 83 GLN A CA 1
ATOM 687 C C . GLN A 1 83 ? 7.824 -8.807 -8.476 1.00 97.88 83 GLN A C 1
ATOM 689 O O . GLN A 1 83 ? 6.703 -8.980 -8.942 1.00 97.88 83 GLN A O 1
ATOM 694 N N . ILE A 1 84 ? 8.692 -7.938 -8.988 1.00 97.31 84 ILE A N 1
ATOM 695 C CA . ILE A 1 84 ? 8.424 -7.161 -10.195 1.00 97.31 84 ILE A CA 1
ATOM 696 C C . ILE A 1 84 ? 9.518 -7.416 -11.224 1.00 97.31 84 ILE A C 1
ATOM 698 O O . ILE A 1 84 ? 10.711 -7.243 -10.961 1.00 97.31 84 ILE A O 1
ATOM 702 N N . ASN A 1 85 ? 9.089 -7.769 -12.430 1.00 95.50 85 ASN A N 1
ATOM 703 C CA . ASN A 1 85 ? 9.950 -7.841 -13.596 1.00 95.50 85 ASN A CA 1
ATOM 704 C C . ASN A 1 85 ? 9.693 -6.611 -14.465 1.00 95.50 85 ASN A C 1
ATOM 706 O O . ASN A 1 85 ? 8.559 -6.330 -14.856 1.00 95.50 85 ASN A O 1
ATOM 710 N N . ILE A 1 86 ? 10.754 -5.866 -14.753 1.00 93.94 86 ILE A N 1
ATOM 711 C CA . ILE A 1 86 ? 10.697 -4.634 -15.543 1.00 93.94 86 ILE A CA 1
ATOM 712 C C . ILE A 1 86 ? 11.310 -4.838 -16.925 1.00 93.94 86 ILE A C 1
ATOM 714 O O . ILE A 1 86 ? 12.168 -5.705 -17.114 1.00 93.94 86 ILE A O 1
ATOM 718 N N . ALA A 1 87 ? 10.889 -4.009 -17.874 1.00 91.88 87 ALA A N 1
ATOM 719 C CA . ALA A 1 87 ? 11.374 -4.048 -19.241 1.00 91.88 87 ALA A CA 1
ATOM 720 C C . ALA A 1 87 ? 12.878 -3.689 -19.311 1.00 91.88 87 ALA A C 1
ATOM 722 O O . ALA A 1 87 ? 13.315 -2.780 -18.597 1.00 91.88 87 ALA A O 1
ATOM 723 N N . PRO A 1 88 ? 13.692 -4.356 -20.154 1.00 84.31 88 PRO A N 1
ATOM 724 C CA . PRO A 1 88 ? 15.137 -4.103 -20.252 1.00 84.31 88 PRO A CA 1
ATOM 725 C C . PRO A 1 88 ? 15.512 -2.648 -20.577 1.00 84.31 88 PRO A C 1
ATOM 727 O O . PRO A 1 88 ? 16.549 -2.146 -20.149 1.00 84.31 88 PRO A O 1
ATOM 730 N N . GLU A 1 89 ? 14.664 -1.948 -21.325 1.00 81.94 89 GLU A N 1
ATOM 731 C CA . GLU A 1 89 ? 14.820 -0.542 -21.696 1.00 81.94 89 GLU A CA 1
ATOM 732 C C . GLU A 1 89 ? 14.568 0.439 -20.536 1.00 81.94 89 GLU A C 1
ATOM 734 O O . GLU A 1 89 ? 14.820 1.643 -20.671 1.00 81.94 89 GLU A O 1
ATOM 739 N N . CYS A 1 90 ? 14.087 -0.052 -19.391 1.00 83.56 90 CYS A N 1
ATOM 740 C CA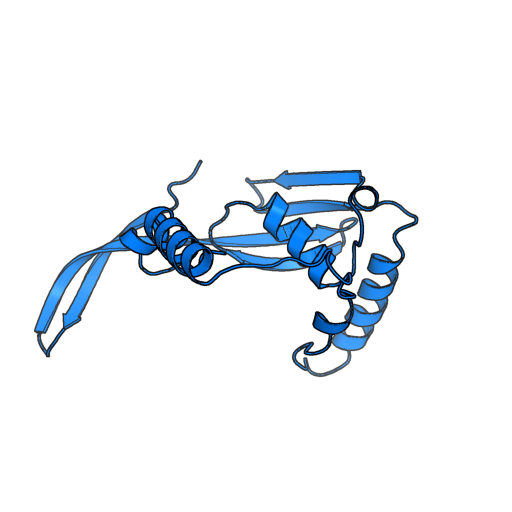 . CYS A 1 90 ? 13.798 0.749 -18.212 1.00 83.56 90 CYS A CA 1
ATOM 741 C C . CYS A 1 90 ? 15.095 1.161 -17.489 1.00 83.56 90 CYS A C 1
ATOM 743 O O . CYS A 1 90 ? 15.579 0.515 -16.559 1.00 83.56 90 CYS A O 1
ATOM 745 N N . LYS A 1 91 ? 15.673 2.296 -17.900 1.00 78.25 91 LYS A N 1
ATOM 746 C CA . LYS A 1 91 ? 16.929 2.835 -17.333 1.00 78.25 91 LYS A CA 1
ATOM 747 C C . LYS A 1 91 ? 16.830 3.250 -15.856 1.00 78.25 91 LYS A C 1
ATOM 749 O O . LYS A 1 91 ? 17.861 3.440 -15.204 1.00 78.25 91 LYS A O 1
ATOM 754 N N . GLY A 1 92 ? 15.616 3.421 -15.327 1.00 78.94 92 GLY A N 1
ATOM 755 C CA . GLY A 1 92 ? 15.388 3.873 -13.951 1.00 78.94 92 GLY A CA 1
ATOM 756 C C . GLY A 1 92 ? 15.955 2.907 -12.911 1.00 78.94 92 GLY A C 1
ATOM 757 O O . GLY A 1 92 ? 16.515 3.342 -11.906 1.00 78.94 92 GLY A O 1
ATOM 758 N N . PHE A 1 93 ? 15.921 1.604 -13.191 1.00 79.12 93 PHE A N 1
ATOM 759 C CA . PHE A 1 93 ? 16.426 0.589 -12.269 1.00 79.12 93 PHE A CA 1
ATOM 760 C C . PHE A 1 93 ? 17.952 0.515 -12.195 1.00 79.12 93 PHE A C 1
ATOM 762 O O . PHE A 1 93 ? 18.503 0.478 -11.098 1.00 79.12 93 PHE A O 1
ATOM 769 N N . VAL A 1 94 ? 18.647 0.605 -13.334 1.00 76.31 94 VAL A N 1
ATOM 770 C CA . VAL A 1 94 ? 20.121 0.687 -13.360 1.00 76.31 94 VAL A CA 1
ATOM 771 C C . VAL A 1 94 ? 20.595 1.898 -12.554 1.00 76.31 94 VAL A C 1
ATOM 773 O O . VAL A 1 94 ? 21.514 1.807 -11.743 1.00 76.31 94 VAL A O 1
ATOM 776 N N . SER A 1 95 ? 19.911 3.031 -12.730 1.00 75.31 95 SER A N 1
ATOM 777 C CA . SER A 1 95 ? 20.178 4.263 -11.981 1.00 75.31 95 SER A CA 1
ATOM 778 C C . SER A 1 95 ? 19.997 4.059 -10.472 1.00 75.31 95 SER A C 1
ATOM 780 O O . SER A 1 95 ? 20.834 4.498 -9.687 1.00 75.31 95 SER A O 1
ATOM 782 N N . PHE A 1 96 ? 18.925 3.370 -10.068 1.00 77.25 96 PHE A N 1
ATOM 783 C CA . PHE A 1 96 ? 18.648 3.044 -8.670 1.00 77.25 96 PHE A CA 1
ATOM 784 C C . PHE A 1 96 ? 19.724 2.142 -8.055 1.00 77.25 96 PHE A C 1
ATOM 786 O O . PHE A 1 96 ? 20.187 2.428 -6.954 1.00 77.25 96 PHE A O 1
ATOM 793 N N . GLN A 1 97 ? 20.159 1.092 -8.757 1.00 75.50 97 GLN A N 1
ATOM 794 C CA . GLN A 1 97 ? 21.198 0.183 -8.261 1.00 75.50 97 GLN A CA 1
ATOM 795 C C . GLN A 1 97 ? 22.521 0.917 -8.005 1.00 75.50 97 GLN A C 1
ATOM 797 O O . GLN A 1 97 ? 23.106 0.769 -6.935 1.00 75.50 97 GLN A O 1
ATOM 802 N N . VAL A 1 98 ? 22.949 1.773 -8.942 1.00 70.62 98 VAL A N 1
ATOM 803 C CA . VAL A 1 98 ? 24.177 2.575 -8.797 1.00 70.62 98 VAL A CA 1
ATOM 804 C C . VAL A 1 98 ? 24.096 3.522 -7.596 1.00 70.62 98 VAL A C 1
ATOM 806 O O . VAL A 1 98 ? 25.068 3.643 -6.851 1.00 70.62 98 VAL A O 1
ATOM 809 N N . GLN A 1 99 ? 22.951 4.183 -7.391 1.00 68.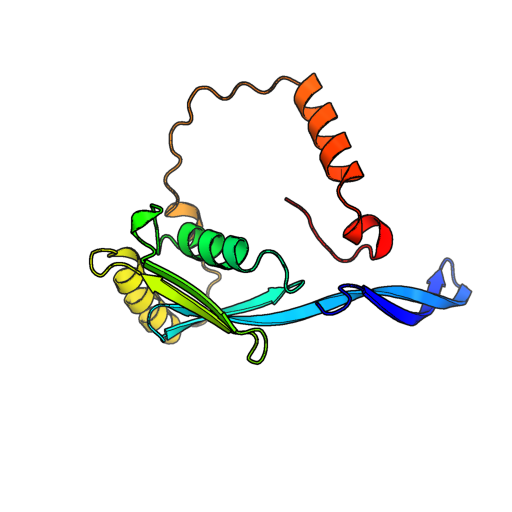75 99 GLN A N 1
ATOM 810 C CA . GLN A 1 99 ? 22.749 5.068 -6.238 1.00 68.75 99 GLN A CA 1
ATOM 811 C C . GLN A 1 99 ? 22.763 4.292 -4.918 1.00 68.75 99 GLN A C 1
ATOM 813 O O . GLN A 1 99 ? 23.491 4.664 -4.005 1.00 68.75 99 GLN A O 1
ATOM 818 N N . ASN A 1 100 ? 22.029 3.183 -4.839 1.00 67.31 100 ASN A N 1
ATOM 819 C CA . ASN A 1 100 ? 21.938 2.368 -3.630 1.00 67.31 100 ASN A CA 1
ATOM 820 C C . ASN A 1 100 ? 23.313 1.796 -3.227 1.00 67.31 100 ASN A C 1
ATOM 822 O O . ASN A 1 100 ? 23.695 1.823 -2.059 1.00 67.31 100 ASN A O 1
ATOM 826 N N . ASP A 1 101 ? 24.118 1.351 -4.195 1.00 64.56 101 ASP A N 1
ATOM 827 C CA . ASP A 1 101 ? 25.475 0.872 -3.916 1.00 64.56 101 ASP A CA 1
ATOM 828 C C . ASP A 1 101 ? 26.444 1.985 -3.484 1.00 64.56 101 ASP A C 1
ATOM 830 O O . ASP A 1 101 ? 27.388 1.719 -2.733 1.00 64.56 101 ASP A O 1
ATOM 834 N N . ALA A 1 102 ? 26.217 3.229 -3.914 1.00 60.81 102 ALA A N 1
ATOM 835 C CA . ALA A 1 102 ? 26.949 4.388 -3.412 1.00 60.81 102 ALA A CA 1
ATOM 836 C C . ALA A 1 102 ? 26.507 4.770 -1.986 1.00 60.81 102 ALA A C 1
ATOM 838 O O . ALA A 1 102 ? 27.356 5.013 -1.131 1.00 60.81 102 ALA A O 1
ATOM 839 N N . GLU A 1 103 ? 25.202 4.760 -1.706 1.00 58.16 103 GLU A N 1
ATOM 840 C CA . GLU A 1 103 ? 24.620 5.083 -0.395 1.00 58.16 103 GLU A CA 1
ATOM 841 C C . GLU A 1 103 ? 24.991 4.064 0.684 1.00 58.16 103 GLU A C 1
ATOM 843 O O . GLU A 1 103 ? 25.294 4.456 1.804 1.00 58.16 103 GLU A O 1
ATOM 848 N N . LYS A 1 104 ? 25.106 2.768 0.357 1.00 57.59 104 LYS A N 1
ATOM 849 C CA . LYS A 1 104 ? 25.649 1.752 1.285 1.00 57.59 104 LYS A CA 1
ATOM 850 C C . LYS A 1 104 ? 27.056 2.079 1.807 1.00 57.59 104 LYS A C 1
ATOM 852 O O . LYS A 1 104 ? 27.489 1.477 2.788 1.00 57.59 104 LYS A O 1
ATOM 857 N N . ARG A 1 105 ? 27.796 2.981 1.148 1.00 53.03 105 ARG A N 1
ATOM 858 C CA . ARG A 1 105 ? 29.153 3.405 1.537 1.00 53.03 105 ARG A CA 1
ATOM 859 C C . ARG A 1 105 ? 29.175 4.686 2.382 1.00 53.03 105 ARG A C 1
ATOM 861 O O . ARG A 1 105 ? 30.255 5.083 2.813 1.00 53.03 105 ARG A O 1
ATOM 868 N N . LEU A 1 106 ? 28.028 5.318 2.634 1.00 47.75 106 LEU A N 1
ATOM 869 C CA . LEU A 1 106 ? 27.880 6.559 3.401 1.00 47.75 106 LEU A CA 1
ATOM 870 C C . LEU A 1 106 ? 26.856 6.364 4.541 1.00 47.75 106 LEU A C 1
ATOM 872 O O . LEU A 1 106 ? 25.962 5.528 4.430 1.00 47.75 106 LEU A O 1
ATOM 876 N N . PRO A 1 107 ? 26.967 7.084 5.673 1.00 42.31 107 PRO A N 1
ATOM 877 C CA . PRO A 1 107 ? 25.947 7.032 6.715 1.00 42.31 107 PRO A CA 1
ATOM 878 C C . PRO A 1 107 ? 24.620 7.567 6.161 1.00 42.31 107 PRO A C 1
ATOM 880 O O . PRO A 1 107 ? 24.580 8.661 5.612 1.00 42.31 107 PRO A O 1
ATOM 883 N N . VAL A 1 108 ? 23.567 6.754 6.292 1.00 44.75 108 VAL A N 1
ATOM 884 C CA . VAL A 1 108 ? 22.214 6.943 5.742 1.00 44.75 108 VAL A CA 1
ATOM 885 C C . VAL A 1 108 ? 21.689 8.359 6.002 1.00 44.75 108 VAL A C 1
ATOM 887 O O . VAL A 1 108 ? 21.175 8.655 7.081 1.00 44.75 108 VAL A O 1
ATOM 890 N N . GLU A 1 109 ? 21.794 9.234 5.005 1.00 42.72 109 GLU A N 1
ATOM 891 C CA . GLU A 1 109 ? 21.002 10.458 4.947 1.00 42.72 109 GLU A CA 1
ATOM 892 C C . GLU A 1 109 ? 19.596 10.088 4.463 1.00 42.72 109 GLU A C 1
ATOM 894 O O . GLU A 1 109 ? 19.427 9.235 3.589 1.00 42.72 109 GLU A O 1
ATOM 899 N N . LEU A 1 110 ? 18.560 10.690 5.057 1.00 42.22 110 LEU A N 1
ATOM 900 C CA . LEU A 1 110 ? 17.209 10.558 4.521 1.00 42.22 110 LEU A CA 1
ATOM 901 C C . LEU A 1 110 ? 17.224 11.091 3.084 1.00 42.22 110 LEU A C 1
ATOM 903 O O . LEU A 1 110 ? 17.482 12.276 2.876 1.00 42.22 110 LEU A O 1
ATOM 907 N N . ASP A 1 111 ? 16.925 10.216 2.121 1.00 48.84 111 ASP A N 1
ATOM 908 C CA . ASP A 1 111 ? 16.724 10.542 0.707 1.00 48.84 111 ASP A CA 1
ATOM 909 C C . ASP A 1 111 ? 15.538 11.514 0.565 1.00 48.84 111 ASP A C 1
ATOM 911 O O . ASP A 1 111 ? 14.388 11.135 0.336 1.00 48.84 111 ASP A O 1
ATOM 915 N N . THR A 1 112 ? 15.830 12.793 0.787 1.00 45.81 112 THR A N 1
ATOM 916 C CA . THR A 1 112 ? 14.919 13.932 0.632 1.00 45.81 112 THR A CA 1
ATOM 917 C C . THR A 1 112 ? 14.740 14.315 -0.842 1.00 45.81 112 THR A C 1
ATOM 919 O O . THR A 1 112 ? 13.834 15.082 -1.168 1.00 45.81 112 THR A O 1
ATOM 922 N N . ASP A 1 113 ? 15.534 13.724 -1.745 1.00 48.53 113 ASP A N 1
ATOM 923 C CA . ASP A 1 113 ? 15.596 14.048 -3.172 1.00 48.53 113 ASP A CA 1
ATOM 924 C C . ASP A 1 113 ? 14.807 13.085 -4.080 1.00 48.53 113 ASP A C 1
ATOM 926 O O . ASP A 1 113 ? 14.556 13.415 -5.245 1.00 48.53 113 ASP A O 1
ATOM 930 N N . ALA A 1 114 ? 14.332 11.933 -3.584 1.00 49.06 114 ALA A N 1
ATOM 931 C CA . ALA A 1 114 ? 13.450 11.036 -4.349 1.00 49.06 114 ALA A CA 1
ATOM 932 C C . ALA A 1 114 ? 12.217 11.759 -4.926 1.00 49.06 114 ALA A C 1
ATOM 934 O O . ALA A 1 114 ? 11.830 11.510 -6.072 1.00 49.06 114 ALA A O 1
ATOM 935 N N . CYS A 1 115 ? 11.664 12.732 -4.188 1.00 45.41 115 CYS A N 1
ATOM 936 C CA . CYS A 1 115 ? 10.550 13.574 -4.633 1.00 45.41 115 CYS A CA 1
ATOM 937 C C . CYS A 1 115 ? 10.835 14.330 -5.945 1.00 45.41 115 CYS A C 1
ATOM 939 O O . CYS A 1 115 ? 9.898 14.702 -6.648 1.00 45.41 115 CYS A O 1
ATOM 941 N N . ARG A 1 116 ? 12.105 14.545 -6.320 1.00 48.97 116 ARG A N 1
ATOM 942 C CA . ARG A 1 116 ? 12.480 15.327 -7.508 1.00 48.97 116 ARG A CA 1
ATOM 943 C C . ARG A 1 116 ? 12.329 14.564 -8.829 1.00 48.97 116 ARG A C 1
ATOM 945 O O . ARG A 1 116 ? 12.359 15.187 -9.891 1.00 48.97 116 ARG A O 1
ATOM 952 N N . LYS A 1 117 ? 12.202 13.228 -8.801 1.00 53.94 117 LYS A N 1
ATOM 953 C CA . LYS A 1 117 ? 12.168 12.399 -10.026 1.00 53.94 117 LYS A CA 1
ATOM 954 C C . LYS A 1 117 ? 10.784 12.290 -10.660 1.00 53.94 117 LYS A C 1
ATOM 956 O O . LYS A 1 117 ? 10.700 12.150 -11.883 1.00 53.94 117 LYS A O 1
ATOM 961 N N . LEU A 1 118 ? 9.713 12.407 -9.875 1.00 58.47 118 LEU A N 1
ATOM 962 C CA . LEU A 1 118 ? 8.367 12.572 -10.416 1.00 58.47 118 LEU A CA 1
ATOM 963 C C . LEU A 1 118 ? 8.264 13.981 -11.000 1.00 58.47 118 LEU A C 1
ATOM 965 O O . LEU A 1 118 ? 7.959 14.950 -10.310 1.00 58.47 118 LEU A O 1
ATOM 969 N N . LYS A 1 119 ? 8.558 14.109 -12.297 1.00 58.47 119 LYS A N 1
ATOM 970 C CA . LYS A 1 119 ? 8.270 15.345 -13.022 1.00 58.47 119 LYS A CA 1
ATOM 971 C C . LYS A 1 119 ? 6.773 15.579 -12.904 1.00 58.47 119 LYS A C 1
ATOM 973 O O . LYS A 1 119 ? 5.999 14.728 -13.348 1.00 58.47 119 LYS A O 1
ATOM 978 N N . SER A 1 120 ? 6.365 16.711 -12.329 1.00 59.78 120 SER A N 1
ATOM 979 C CA . SER A 1 120 ? 4.969 17.105 -12.431 1.00 59.78 120 SER A CA 1
ATOM 980 C C . SER A 1 120 ? 4.641 17.149 -13.921 1.00 59.78 120 SER A C 1
ATOM 982 O O . SER A 1 120 ? 5.243 17.889 -14.705 1.00 59.78 120 SER A O 1
ATOM 984 N N . ARG A 1 121 ? 3.714 16.295 -14.358 1.00 60.12 121 ARG A N 1
ATOM 985 C CA . ARG A 1 121 ? 2.975 16.644 -15.561 1.00 60.12 121 ARG A CA 1
ATOM 986 C C . ARG A 1 121 ? 2.291 17.957 -15.202 1.00 60.12 121 ARG A C 1
ATOM 988 O O . ARG A 1 121 ? 1.657 18.032 -14.150 1.00 60.12 121 ARG A O 1
ATOM 995 N N . LYS A 1 122 ? 2.435 18.988 -16.040 1.00 56.22 122 LYS A N 1
ATOM 996 C CA . LYS A 1 122 ? 1.403 20.025 -16.094 1.00 56.22 122 LYS A CA 1
ATOM 997 C C . LYS A 1 122 ? 0.121 19.246 -16.345 1.00 56.22 122 LYS A C 1
ATOM 999 O O . LYS A 1 122 ? -0.038 18.695 -17.434 1.00 56.22 122 LYS A O 1
ATOM 1004 N N . GLY A 1 123 ? -0.669 19.048 -15.295 1.00 58.31 123 GLY A N 1
ATOM 1005 C CA . GLY A 1 123 ? -1.980 18.455 -15.447 1.00 58.31 123 GLY A CA 1
ATOM 1006 C C . GLY A 1 123 ? -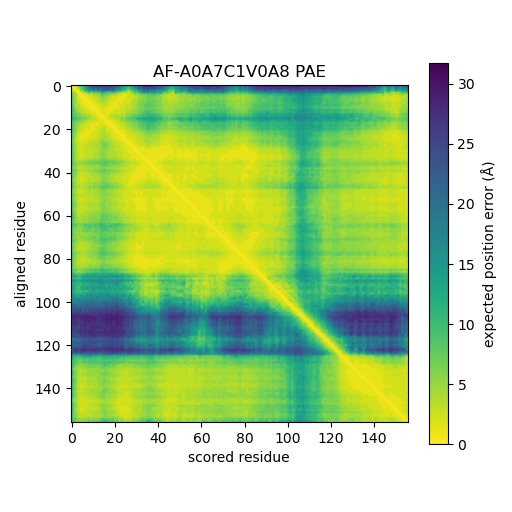2.732 19.289 -16.470 1.00 58.31 123 GLY A C 1
ATOM 1007 O O . GLY A 1 123 ? -2.483 20.490 -16.599 1.00 58.31 123 GLY A O 1
ATOM 1008 N N . GLU A 1 124 ? -3.651 18.652 -17.184 1.00 65.50 124 GLU A N 1
ATOM 1009 C CA . GLU A 1 124 ? -4.833 19.377 -17.642 1.00 65.50 124 GLU A CA 1
ATOM 1010 C C . GLU A 1 124 ? -5.345 20.227 -16.470 1.00 65.50 124 GLU A C 1
ATOM 1012 O O . GLU A 1 124 ? -5.163 19.817 -15.320 1.00 65.50 124 GLU A O 1
ATOM 1017 N N . ASP A 1 125 ? -5.889 21.414 -16.745 1.00 74.38 125 ASP A N 1
ATOM 1018 C CA . ASP A 1 125 ? -6.325 22.371 -15.723 1.00 74.38 125 ASP A CA 1
ATOM 1019 C C . ASP A 1 125 ? -7.383 21.728 -14.803 1.00 74.38 125 ASP A C 1
ATOM 1021 O O . ASP A 1 125 ? -8.588 21.856 -15.014 1.00 74.38 125 ASP A O 1
ATOM 1025 N N . LEU A 1 126 ? -6.930 20.976 -13.795 1.00 83.06 126 LEU A N 1
ATOM 1026 C CA . LEU A 1 126 ? -7.774 20.304 -12.825 1.00 83.06 126 LEU A CA 1
ATOM 1027 C C . LEU A 1 126 ? -8.286 21.387 -11.889 1.00 83.06 126 LEU A C 1
ATOM 1029 O O . LEU A 1 126 ? -7.601 21.810 -10.957 1.00 83.06 126 LEU A O 1
ATOM 1033 N N . VAL A 1 127 ? -9.493 21.854 -12.173 1.00 88.19 127 VAL A N 1
ATOM 1034 C CA . VAL A 1 127 ? -10.209 22.786 -11.315 1.00 88.19 127 VAL A CA 1
ATOM 1035 C C . VAL A 1 127 ? -11.053 21.966 -10.349 1.00 88.19 127 VAL A C 1
ATOM 1037 O O . VAL A 1 127 ? -11.913 21.199 -10.773 1.00 88.19 127 VAL A O 1
ATOM 1040 N N . VAL A 1 128 ? -10.785 22.128 -9.056 1.00 90.56 128 VAL A N 1
ATOM 1041 C CA . VAL A 1 128 ? -11.593 21.560 -7.973 1.00 90.56 128 VAL A CA 1
ATOM 1042 C C . VAL A 1 128 ? -12.232 22.723 -7.227 1.00 90.56 128 VAL A C 1
ATOM 1044 O O . VAL A 1 128 ? -11.521 23.604 -6.737 1.00 90.56 128 VAL A O 1
ATOM 1047 N N . ASP A 1 129 ? -13.559 22.759 -7.166 1.00 95.25 129 ASP A N 1
ATOM 1048 C CA . ASP A 1 129 ? -14.281 23.757 -6.381 1.00 95.25 129 ASP A CA 1
ATOM 1049 C C . ASP A 1 129 ? -14.352 23.373 -4.890 1.00 95.25 129 ASP A C 1
ATOM 1051 O O . ASP A 1 129 ? -14.000 22.268 -4.467 1.00 95.25 129 ASP A O 1
ATOM 1055 N N . LYS A 1 130 ? -14.765 24.325 -4.047 1.00 97.00 130 LYS A N 1
ATOM 1056 C CA . LYS A 1 130 ? -14.800 24.120 -2.592 1.00 97.00 130 LYS A CA 1
ATOM 1057 C C . LYS A 1 130 ? -15.851 23.077 -2.186 1.00 97.00 130 LYS A C 1
ATOM 1059 O O . LYS A 1 130 ? -15.634 22.367 -1.207 1.00 97.00 130 LYS A O 1
ATOM 1064 N N . GLU A 1 131 ? -16.975 22.989 -2.897 1.00 97.94 131 GLU A N 1
ATOM 1065 C CA . GLU A 1 131 ? -18.039 22.024 -2.630 1.00 97.94 131 GLU A CA 1
ATOM 1066 C C . GLU A 1 131 ? -17.531 20.594 -2.851 1.00 97.94 131 GLU A C 1
ATOM 1068 O O . GLU A 1 131 ? -17.706 19.742 -1.977 1.00 97.94 131 GLU A O 1
ATOM 1073 N N . GLN A 1 132 ? -16.800 20.365 -3.942 1.00 96.75 132 GLN A N 1
ATOM 1074 C CA . GLN A 1 132 ? -16.141 19.099 -4.252 1.00 96.75 132 GLN A CA 1
ATOM 1075 C C . GLN A 1 132 ? -15.121 18.708 -3.182 1.00 96.75 132 GLN A C 1
ATOM 1077 O O . GLN A 1 132 ? -15.052 17.542 -2.801 1.00 96.75 132 GLN A O 1
ATOM 1082 N N . VAL A 1 133 ? -14.351 19.662 -2.642 1.00 96.88 133 VAL A N 1
ATOM 1083 C CA . VAL A 1 133 ? -13.418 19.374 -1.537 1.00 96.88 133 VAL A CA 1
ATOM 1084 C C . VAL A 1 133 ? -14.165 18.816 -0.326 1.00 96.88 133 VAL A C 1
ATOM 1086 O O . VAL A 1 133 ? -13.768 17.783 0.213 1.00 96.88 133 VAL A O 1
ATOM 1089 N N . PHE A 1 134 ? -15.255 19.462 0.101 1.00 97.94 134 PHE A N 1
ATOM 1090 C CA . PHE A 1 134 ? -16.032 18.978 1.244 1.00 97.94 134 PHE A CA 1
ATOM 1091 C C . PHE A 1 134 ? -16.673 17.619 0.969 1.00 97.94 134 PHE A C 1
ATOM 1093 O O . PHE A 1 134 ? -16.663 16.757 1.849 1.00 97.94 134 PHE A O 1
ATOM 1100 N N . GLU A 1 135 ? -17.179 17.401 -0.244 1.00 97.75 135 GLU A N 1
ATOM 1101 C CA . GLU A 1 135 ? -17.739 16.112 -0.641 1.00 97.75 135 GLU A CA 1
ATOM 1102 C C . GLU A 1 135 ? -16.684 14.999 -0.577 1.00 97.75 135 GLU A C 1
ATOM 1104 O O . GLU A 1 135 ? -16.909 13.971 0.06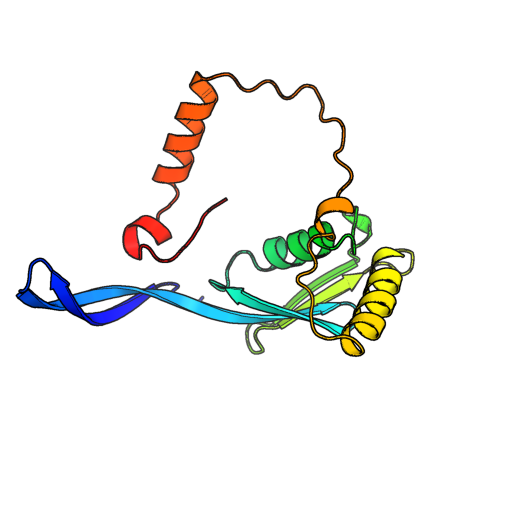2 1.00 97.75 135 GLU A O 1
ATOM 1109 N N . LEU A 1 136 ? -15.497 15.224 -1.144 1.00 96.19 136 LEU A N 1
ATOM 1110 C CA . LEU A 1 136 ? -14.392 14.264 -1.115 1.00 96.19 136 LEU A CA 1
ATOM 1111 C C . LEU A 1 136 ? -13.916 13.975 0.315 1.00 96.19 136 LEU A C 1
ATOM 1113 O O . LEU A 1 136 ? -13.623 12.827 0.647 1.00 96.19 136 LEU A O 1
ATOM 1117 N N . MET A 1 137 ? -13.886 14.982 1.194 1.00 96.00 137 MET A N 1
ATOM 1118 C CA . MET A 1 137 ? -13.571 14.779 2.614 1.00 96.00 137 MET A CA 1
ATOM 1119 C C . MET A 1 137 ? -14.598 13.875 3.306 1.00 96.00 137 MET A C 1
ATOM 1121 O O . MET A 1 137 ? -14.222 13.001 4.095 1.00 96.00 137 MET A O 1
ATOM 1125 N N . VAL A 1 138 ? -15.888 14.070 3.016 1.00 97.06 138 VAL A N 1
ATOM 1126 C CA . VAL A 1 138 ? -16.962 13.217 3.540 1.00 97.06 138 VAL A CA 1
ATOM 1127 C C . VAL A 1 138 ? -16.807 11.796 3.010 1.00 97.06 138 VAL A C 1
ATOM 1129 O O . VAL A 1 138 ? -16.758 10.868 3.817 1.00 97.06 138 VAL A O 1
ATOM 1132 N N . GLN A 1 139 ? -16.628 11.623 1.698 1.00 97.06 139 GLN A N 1
ATOM 1133 C CA . GLN A 1 139 ? -16.445 10.313 1.067 1.00 97.06 139 GLN A CA 1
ATOM 1134 C C . GLN A 1 139 ? -15.236 9.563 1.647 1.00 97.06 139 GLN A C 1
ATOM 1136 O O . GLN A 1 139 ? -15.363 8.401 2.043 1.00 97.06 139 GLN A O 1
ATOM 1141 N N . LEU A 1 140 ? -14.086 10.235 1.793 1.00 95.81 140 LEU A N 1
ATOM 1142 C CA . LEU A 1 140 ? -12.885 9.657 2.400 1.00 95.81 140 LEU A CA 1
ATOM 1143 C C . LEU A 1 140 ? -13.175 9.165 3.820 1.00 95.81 140 LEU A C 1
ATOM 1145 O O . LEU A 1 140 ? -12.868 8.021 4.170 1.00 95.81 140 LEU A O 1
ATOM 1149 N N . ASN A 1 141 ? -13.791 10.006 4.654 1.00 94.69 141 ASN A N 1
ATOM 1150 C CA . ASN A 1 141 ? -14.123 9.631 6.022 1.00 94.69 141 ASN A CA 1
ATOM 1151 C C . ASN A 1 141 ? -15.129 8.472 6.050 1.00 94.69 141 ASN A C 1
ATOM 1153 O O . ASN A 1 141 ? -14.950 7.520 6.807 1.00 94.69 141 ASN A O 1
ATOM 1157 N N . GLU A 1 142 ? -16.173 8.500 5.225 1.00 95.44 142 GLU A N 1
ATOM 1158 C CA . GLU A 1 142 ? -17.169 7.432 5.111 1.00 95.44 142 GLU A CA 1
ATOM 1159 C C . GLU A 1 142 ? -16.529 6.082 4.787 1.00 95.44 142 GLU A C 1
ATOM 1161 O O . GLU A 1 142 ? -16.745 5.122 5.535 1.00 95.44 142 GLU A O 1
ATOM 1166 N N . GLN A 1 143 ? -15.648 6.053 3.788 1.00 94.25 143 GLN A N 1
ATOM 1167 C CA . GLN A 1 143 ? -14.948 4.859 3.312 1.00 94.25 143 GLN A CA 1
ATOM 1168 C C . GLN A 1 143 ? -13.807 4.388 4.232 1.00 94.25 143 GLN A C 1
ATOM 1170 O O . GLN A 1 143 ? -13.323 3.261 4.098 1.00 94.25 143 GLN A O 1
ATOM 1175 N N . SER A 1 144 ? -13.422 5.181 5.238 1.00 92.94 144 SER A N 1
ATOM 1176 C CA . SER A 1 144 ? -12.354 4.887 6.209 1.00 92.94 144 SER A CA 1
ATOM 1177 C C . SER A 1 144 ? -12.729 3.815 7.256 1.00 92.94 144 SER A C 1
ATOM 1179 O O . SER A 1 144 ? -12.492 3.969 8.456 1.00 92.94 144 SER A O 1
ATOM 1181 N N . VAL A 1 145 ? -13.315 2.692 6.828 1.00 91.69 145 VAL A N 1
ATOM 1182 C CA . VAL A 1 145 ? -13.878 1.637 7.695 1.00 91.69 145 VAL A CA 1
ATOM 1183 C C . VAL A 1 145 ? -12.834 1.018 8.627 1.00 91.69 145 VAL A C 1
ATOM 1185 O O . VAL A 1 145 ? -13.117 0.761 9.801 1.00 91.69 145 VAL A O 1
ATOM 1188 N N . LEU A 1 146 ? -11.621 0.755 8.127 1.00 91.38 146 LEU A N 1
ATOM 1189 C CA . LEU A 1 146 ? -10.558 0.165 8.943 1.00 91.38 146 LEU A CA 1
ATOM 1190 C C . LEU A 1 146 ? -10.115 1.147 10.030 1.00 91.38 146 LEU A C 1
ATOM 1192 O O . LEU A 1 146 ? -10.174 0.786 11.206 1.00 91.38 146 LEU A O 1
ATOM 1196 N N . TYR A 1 147 ? -9.817 2.394 9.652 1.00 92.44 147 TYR A N 1
ATOM 1197 C CA . TYR A 1 147 ? -9.478 3.477 10.576 1.00 92.44 147 TYR A CA 1
ATOM 1198 C C . TYR A 1 147 ? -10.544 3.674 11.654 1.00 92.44 147 TYR A C 1
ATOM 1200 O O . TYR A 1 147 ? -10.219 3.612 12.832 1.00 92.44 147 TYR A O 1
ATOM 1208 N N . LYS A 1 148 ? -11.82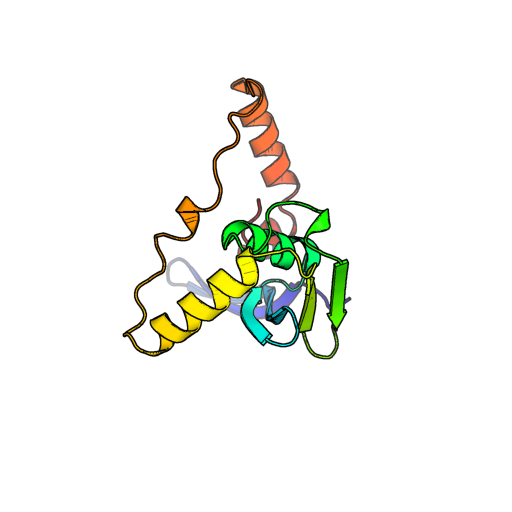7 3.794 11.292 1.00 92.69 148 LYS A N 1
ATOM 1209 C CA . LYS A 1 148 ? -12.917 3.966 12.272 1.00 92.69 148 LYS A CA 1
ATOM 1210 C C . LYS A 1 148 ? -12.968 2.857 13.323 1.00 92.69 148 LYS A C 1
ATOM 1212 O O . LYS A 1 148 ? -13.414 3.074 14.444 1.00 92.69 148 LYS A O 1
ATOM 1217 N N . SER A 1 149 ? -12.522 1.654 12.962 1.00 91.19 149 SER A N 1
ATOM 1218 C CA . SER A 1 149 ? -12.540 0.500 13.861 1.00 91.19 149 SER A CA 1
ATOM 1219 C C . SER A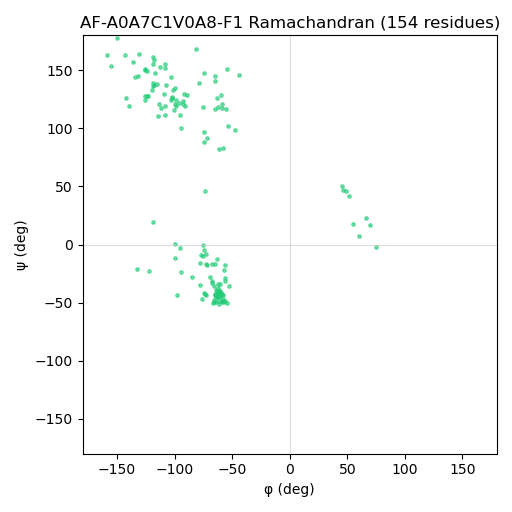 1 149 ? -11.243 0.255 14.631 1.00 91.19 149 SER A C 1
ATOM 1221 O O . SER A 1 149 ? -11.296 -0.401 15.668 1.00 91.19 149 SER A O 1
ATOM 1223 N N . THR A 1 150 ? -10.094 0.734 14.142 1.00 93.00 150 THR A N 1
ATOM 1224 C CA . THR A 1 150 ? -8.773 0.436 14.734 1.00 93.00 150 THR A CA 1
ATOM 1225 C C . THR A 1 150 ? -7.986 1.669 15.154 1.00 93.00 150 THR A C 1
ATOM 1227 O O . THR A 1 150 ? -7.098 1.555 15.990 1.00 93.00 150 THR A O 1
ATOM 1230 N N . HIS A 1 151 ? -8.289 2.829 14.574 1.00 91.12 151 HIS A N 1
ATOM 1231 C CA . HIS A 1 151 ? -7.563 4.097 14.696 1.00 91.12 151 HIS A CA 1
ATOM 1232 C C . HIS A 1 151 ? -6.068 4.005 14.337 1.00 91.12 151 HIS A C 1
ATOM 1234 O O . HIS A 1 151 ? -5.295 4.881 14.709 1.00 91.12 151 HIS A O 1
ATOM 1240 N N . GLY A 1 152 ? -5.658 2.947 13.627 1.00 91.19 152 GLY A N 1
ATOM 1241 C CA . GLY A 1 152 ? -4.249 2.611 13.394 1.00 91.19 152 GLY A CA 1
ATOM 1242 C C . GLY A 1 152 ? -3.823 2.601 11.928 1.00 91.19 152 GLY A C 1
ATOM 1243 O O . GLY A 1 152 ? -2.851 1.936 11.606 1.00 91.19 152 GLY A O 1
ATOM 1244 N N . VAL A 1 153 ? -4.566 3.247 11.025 1.00 92.25 153 VAL A N 1
ATOM 1245 C CA . VAL A 1 153 ? -4.222 3.299 9.592 1.00 92.25 153 VAL A CA 1
ATOM 1246 C C . VAL A 1 153 ? -4.403 4.698 9.019 1.00 92.25 153 VAL A C 1
ATOM 1248 O O . VAL A 1 153 ? -5.202 5.479 9.535 1.00 92.25 153 VAL A O 1
ATOM 1251 N N . HIS A 1 154 ? -3.702 4.972 7.923 1.00 90.69 154 HIS A N 1
ATOM 1252 C CA . HIS A 1 154 ? -3.917 6.133 7.066 1.00 90.69 154 HIS A CA 1
ATOM 1253 C C . HIS A 1 154 ? -4.549 5.693 5.746 1.00 90.69 154 HIS A C 1
ATOM 1255 O O . HIS A 1 154 ? -4.329 4.564 5.306 1.00 90.69 154 HIS A O 1
ATOM 1261 N N . ASN A 1 155 ? -5.316 6.592 5.133 1.00 87.69 155 ASN A N 1
ATOM 1262 C CA . ASN A 1 155 ? -5.967 6.376 3.846 1.00 87.69 155 ASN A CA 1
ATOM 1263 C C . ASN A 1 155 ? -5.566 7.508 2.895 1.00 87.69 155 ASN A C 1
ATOM 1265 O O . ASN A 1 155 ? -5.309 8.628 3.345 1.00 87.69 155 ASN A O 1
ATOM 1269 N N . SER A 1 156 ? -5.525 7.187 1.608 1.00 85.88 156 SER A N 1
ATOM 1270 C CA . SER A 1 156 ? -5.244 8.090 0.491 1.00 85.88 156 SER A CA 1
ATOM 1271 C C . SER A 1 156 ? -6.277 7.876 -0.595 1.00 85.88 156 SER A C 1
ATOM 1273 O O . SER A 1 156 ? -6.553 6.679 -0.845 1.00 85.88 156 SER A O 1
#

Foldseek 3Di:
DDPQKDKDFDWDADPNDTDTDIAIAGDWDWAFEEEPNHTDDIDGGSLPPVVVVNVVVCVLQLQDPDPQQWPDWDQDPVVNYIYTYGDPPRVSVVVSVVVVVVCVVDDDDPCPPSNVNPDDDPDDPDDDDPVNVVVVVVVQVVPPVVCVRHVHDDDD

Nearest PDB structures (foldseek):
  2pw9-assembly2_D  TM=8.976E-01  e=1.746E-05  Desulfotalea psychrophila LSv54
  2pw9-assembly2_C  TM=8.999E-01  e=3.981E-05  Desulfotalea psychrophila LSv54
  2pw9-assembly1_B  TM=8.515E-01  e=3.292E-05  Desulfotalea psychrophila LSv54
  2pw9-assembly1_A  TM=8.307E-01  e=2.554E-05  Desulfotalea psychrophila LSv54
  4pde-assembly1_A-2  TM=7.511E-01  e=1.355E-05  Escherichia coli

Sequence (156 aa):
MNSRKITKRVWKFTRGKKTRETSTLVREEIWSLFVQDTLVNTFLCSGNYLNELALGYLAYKGIISRREDVLDLEIDHEKNRMQINIAPECKGFVSFQVQNDAEKRLPVELDTDACRKLKSRKGEDLVVDKEQVFELMVQLNEQSVLYKSTHGVHNS